Protein AF-A0A499UCM4-F1 (afdb_monomer_lite)

Radius of gyration: 32.07 Å; chains: 1; bounding box: 70×28×104 Å

InterPro domains:
  IPR056911 DNA-binding phage zinc finger domain, putative [PF24623] (10-56)

Sequence (140 aa):
MELTLNQAASAVERNDCPTCEASAESPCRTRGGKAATKYHTARFILVPTLREELAVPEDRGPGRPWKAGPPVEALPAAAVVKPIRIGYARCSTAQQELASQLAALEPVCKRIFPEKISTPGQDPAGQVPQPPPPSGTHRK

Foldseek 3Di:
DDDDLVRVLLLLLQCQQPPQRRHRPAAHADPVQFRAQWGDPSSCVVVVVDPDDRGDDVVNPHPGRHDDDDDDDDDPDDPPPDDAAEEEFEDAAPPDDRVVSVVVCVVPHPYYHYYYHDDVPPPPPPPDPDPDDDPDDDDD

pLDDT: mean 79.02, std 16.36, range [40.88, 95.56]

Secondary structure (DSSP, 8-state):
-PPPHHHHHHHHHTS--TTT-PPTTS--B-TTSBBPSB--HHHHTT-TTS-S--BPPGGG-TTSBP-PPS---PPP---------EEEEEESSTTS-HHHHHHHHTTT-SEEEEEE---TT-S----PPPPPPP------

Organism: NCBI:txid68175

Structure (mmCIF, N/CA/C/O backbone):
data_AF-A0A499UCM4-F1
#
_entry.id   AF-A0A499UCM4-F1
#
loop_
_atom_site.group_PDB
_atom_site.id
_atom_site.type_symbol
_atom_site.label_atom_id
_atom_site.label_alt_id
_atom_site.label_comp_id
_atom_site.label_asym_id
_atom_site.label_entity_id
_atom_site.label_seq_id
_atom_site.pdbx_PDB_ins_code
_atom_site.Cartn_x
_atom_site.Cartn_y
_atom_site.Cartn_z
_atom_site.occupancy
_atom_site.B_iso_or_equiv
_atom_site.auth_seq_id
_atom_site.auth_comp_id
_atom_site.auth_asym_id
_atom_site.auth_atom_id
_atom_site.pdbx_PDB_model_num
ATOM 1 N N . MET A 1 1 ? 14.953 -3.742 6.771 1.00 55.94 1 MET A N 1
ATOM 2 C CA . MET A 1 1 ? 15.483 -4.392 5.558 1.00 55.94 1 MET A CA 1
ATOM 3 C C . MET A 1 1 ? 15.575 -3.309 4.504 1.00 55.94 1 MET A C 1
ATOM 5 O O . MET A 1 1 ? 14.556 -2.701 4.205 1.00 55.94 1 MET A O 1
ATOM 9 N N . GLU A 1 2 ? 16.784 -2.978 4.071 1.00 74.00 2 GLU A N 1
ATOM 10 C CA . GLU A 1 2 ? 17.016 -1.945 3.061 1.00 74.00 2 GLU A CA 1
ATOM 11 C C . GLU A 1 2 ? 16.847 -2.586 1.681 1.00 74.00 2 GLU A C 1
ATOM 13 O O . GLU A 1 2 ? 17.461 -3.614 1.401 1.00 74.00 2 GLU A O 1
ATOM 18 N N . LEU A 1 3 ? 15.927 -2.060 0.871 1.00 81.44 3 LEU A N 1
ATOM 19 C CA . LEU A 1 3 ? 15.678 -2.563 -0.479 1.00 81.44 3 LEU A CA 1
ATOM 20 C C . LEU A 1 3 ? 16.672 -1.911 -1.437 1.00 81.44 3 LEU A C 1
ATOM 22 O O . LEU A 1 3 ? 16.908 -0.707 -1.355 1.00 81.44 3 LEU A O 1
ATOM 26 N N . THR A 1 4 ? 17.201 -2.676 -2.389 1.00 89.31 4 THR A N 1
ATOM 27 C CA . THR A 1 4 ? 17.940 -2.079 -3.508 1.00 89.31 4 THR A CA 1
ATOM 28 C C . THR A 1 4 ? 17.008 -1.209 -4.355 1.00 89.31 4 THR A C 1
ATOM 30 O O . THR A 1 4 ? 15.789 -1.398 -4.342 1.00 89.31 4 THR A O 1
ATOM 33 N N . LEU A 1 5 ? 17.568 -0.288 -5.148 1.00 87.44 5 LEU A N 1
ATOM 34 C CA . LEU A 1 5 ? 16.785 0.571 -6.049 1.00 87.44 5 LEU A CA 1
ATOM 35 C C . LEU A 1 5 ? 15.838 -0.248 -6.944 1.00 87.44 5 LEU A C 1
ATOM 37 O O . LEU A 1 5 ? 14.666 0.089 -7.081 1.00 87.44 5 LEU A O 1
ATOM 41 N N . ASN A 1 6 ? 16.332 -1.360 -7.492 1.00 88.44 6 ASN A N 1
ATOM 42 C CA . ASN A 1 6 ? 15.542 -2.260 -8.327 1.00 88.44 6 ASN A CA 1
ATOM 43 C C . ASN A 1 6 ? 14.445 -2.983 -7.540 1.00 88.44 6 ASN A C 1
ATOM 45 O O . ASN A 1 6 ? 13.323 -3.090 -8.018 1.00 88.44 6 ASN A O 1
ATOM 49 N N . GLN A 1 7 ? 14.720 -3.432 -6.314 1.00 89.06 7 GLN A N 1
ATOM 50 C CA . GLN A 1 7 ? 13.696 -4.058 -5.473 1.00 89.06 7 GLN A CA 1
ATOM 51 C C . GLN A 1 7 ? 12.605 -3.062 -5.059 1.00 89.06 7 GLN A C 1
ATOM 53 O O . GLN A 1 7 ? 11.425 -3.413 -5.045 1.00 89.06 7 GLN A O 1
ATOM 58 N N . ALA A 1 8 ? 12.981 -1.819 -4.752 1.00 89.56 8 ALA A N 1
ATOM 59 C CA . ALA A 1 8 ? 12.041 -0.742 -4.467 1.00 89.56 8 ALA A CA 1
ATOM 60 C C . ALA A 1 8 ? 11.209 -0.386 -5.710 1.00 89.56 8 ALA A C 1
ATOM 62 O O . ALA A 1 8 ? 9.992 -0.243 -5.607 1.00 89.56 8 ALA A O 1
ATOM 63 N N . ALA A 1 9 ? 11.838 -0.322 -6.887 1.00 90.81 9 ALA A N 1
ATOM 64 C CA . ALA A 1 9 ? 11.156 -0.084 -8.156 1.00 90.81 9 ALA A CA 1
ATOM 65 C C . ALA A 1 9 ? 10.153 -1.195 -8.459 1.00 90.81 9 ALA A C 1
ATOM 67 O O . ALA A 1 9 ? 8.981 -0.894 -8.647 1.00 90.81 9 ALA A O 1
ATOM 68 N N . SER A 1 10 ? 10.552 -2.465 -8.367 1.00 89.94 10 SER A N 1
ATOM 69 C CA . SER A 1 10 ? 9.631 -3.595 -8.519 1.00 89.94 10 SER A CA 1
ATOM 70 C C . SER A 1 10 ? 8.487 -3.543 -7.504 1.00 89.94 10 SER A C 1
ATOM 72 O O . SER A 1 10 ? 7.351 -3.869 -7.834 1.00 89.94 10 SER A O 1
ATOM 74 N N . ALA A 1 11 ? 8.742 -3.105 -6.266 1.00 89.12 11 ALA A N 1
ATOM 75 C CA . ALA A 1 11 ? 7.687 -2.964 -5.267 1.00 89.12 11 ALA A CA 1
ATOM 76 C C . ALA A 1 11 ? 6.633 -1.918 -5.665 1.00 89.12 11 ALA A C 1
ATOM 78 O O . ALA A 1 11 ? 5.445 -2.186 -5.493 1.00 89.12 11 ALA A O 1
ATOM 79 N N . VAL A 1 12 ? 7.059 -0.781 -6.223 1.00 90.62 12 VAL A N 1
ATOM 80 C CA . VAL A 1 12 ? 6.179 0.260 -6.780 1.00 90.62 12 VAL A CA 1
ATOM 81 C C . VAL A 1 12 ? 5.478 -0.230 -8.049 1.00 90.62 12 VAL A C 1
ATOM 83 O O . VAL A 1 12 ? 4.267 -0.057 -8.192 1.00 90.62 12 VAL A O 1
ATOM 86 N N . GLU A 1 13 ? 6.218 -0.879 -8.949 1.00 91.56 13 GLU A N 1
ATOM 87 C CA . GLU A 1 13 ? 5.740 -1.339 -10.252 1.00 91.56 13 GLU A CA 1
ATOM 88 C C . GLU A 1 13 ? 4.690 -2.454 -10.145 1.00 91.56 13 GLU A C 1
ATOM 90 O O . GLU A 1 13 ? 3.879 -2.582 -11.050 1.00 91.56 13 GLU A O 1
ATOM 95 N N . ARG A 1 14 ? 4.598 -3.195 -9.031 1.00 89.62 14 ARG A N 1
ATOM 96 C CA . ARG A 1 14 ? 3.549 -4.217 -8.797 1.00 89.62 14 ARG A CA 1
ATOM 97 C C . ARG A 1 14 ? 2.107 -3.697 -8.793 1.00 89.62 14 ARG A C 1
ATOM 99 O O . ARG A 1 14 ? 1.188 -4.502 -8.882 1.00 89.62 14 ARG A O 1
ATOM 106 N N . ASN A 1 15 ? 1.901 -2.392 -8.650 1.00 88.81 15 ASN A N 1
ATOM 107 C CA . ASN A 1 15 ? 0.572 -1.782 -8.581 1.00 88.81 15 ASN A CA 1
ATOM 108 C C . ASN A 1 15 ? 0.337 -0.895 -9.798 1.00 88.81 15 ASN A C 1
ATOM 110 O O . ASN A 1 15 ? 1.270 -0.213 -10.211 1.00 88.81 15 ASN A O 1
ATOM 114 N N . ASP A 1 16 ? -0.884 -0.810 -10.319 1.00 91.00 16 ASP A N 1
ATOM 115 C CA . ASP A 1 16 ? -1.222 0.184 -11.344 1.00 91.00 16 ASP A CA 1
ATOM 116 C C . ASP A 1 16 ? -1.010 1.616 -10.821 1.00 91.00 16 ASP A C 1
ATOM 118 O O . ASP A 1 16 ? -1.145 1.904 -9.628 1.00 91.00 16 ASP A O 1
ATOM 122 N N . CYS A 1 17 ? -0.658 2.547 -11.708 1.00 91.19 17 CYS A N 1
ATOM 123 C CA . CYS A 1 17 ? -0.515 3.949 -11.334 1.00 91.19 17 CYS A CA 1
ATOM 124 C C . CYS A 1 17 ? -1.860 4.685 -11.463 1.00 91.19 17 CYS A C 1
ATOM 126 O O . CYS A 1 17 ? -2.290 4.926 -12.588 1.00 91.19 17 CYS A O 1
ATOM 128 N N . PRO A 1 18 ? -2.474 5.174 -10.370 1.00 91.06 18 PRO A N 1
ATOM 129 C CA . PRO A 1 18 ? -3.773 5.856 -10.437 1.00 91.06 18 PRO A CA 1
ATOM 130 C C . PRO A 1 18 ? -3.718 7.232 -11.123 1.00 91.06 18 PRO A C 1
ATOM 132 O O . PRO A 1 18 ? -4.752 7.810 -11.427 1.00 91.06 18 PRO A O 1
ATOM 135 N N . THR A 1 19 ? -2.521 7.789 -11.346 1.00 91.75 19 THR A N 1
ATOM 136 C CA . THR A 1 19 ? -2.346 9.114 -11.966 1.00 91.75 19 THR A CA 1
ATOM 137 C C . THR A 1 19 ? -2.140 9.051 -13.477 1.00 91.75 19 THR A C 1
ATOM 139 O O . THR A 1 19 ? -2.622 9.919 -14.193 1.00 91.75 19 THR A O 1
ATOM 142 N N . CYS A 1 20 ? -1.382 8.067 -13.967 1.00 92.69 20 CYS A N 1
ATOM 143 C CA . CYS A 1 20 ? -1.040 7.954 -15.394 1.00 92.69 20 CYS A CA 1
ATOM 144 C C . CYS A 1 20 ? -1.491 6.639 -16.032 1.00 92.69 20 CYS A C 1
ATOM 146 O O . CYS A 1 20 ? -1.114 6.372 -17.169 1.00 92.69 20 CYS A O 1
ATOM 148 N N . GLU A 1 21 ? -2.222 5.811 -15.280 1.00 89.88 21 GLU A N 1
ATOM 149 C CA . GLU A 1 21 ? -2.802 4.532 -15.716 1.00 89.88 21 GLU A CA 1
ATOM 150 C C . GLU A 1 21 ? -1.768 3.530 -16.256 1.00 89.88 21 GLU A C 1
ATOM 152 O O . GLU A 1 21 ? -2.095 2.569 -16.947 1.00 89.88 21 GLU A O 1
ATOM 157 N N . ALA A 1 22 ? -0.487 3.741 -15.936 1.00 90.25 22 ALA A N 1
ATOM 158 C CA . ALA A 1 22 ? 0.561 2.773 -16.215 1.00 90.25 22 ALA A CA 1
ATOM 159 C C . ALA A 1 22 ? 0.230 1.464 -15.489 1.00 90.25 22 ALA A C 1
ATOM 161 O O . ALA A 1 22 ? 0.019 1.480 -14.273 1.00 90.25 22 ALA A O 1
ATOM 162 N N . SER A 1 23 ? 0.197 0.363 -16.239 1.00 87.94 23 SER A N 1
ATOM 163 C CA . SER A 1 23 ? -0.116 -0.957 -15.705 1.00 87.94 23 SER A CA 1
ATOM 164 C C . SER A 1 23 ? 0.906 -1.400 -14.660 1.00 87.94 23 SER A C 1
ATOM 166 O O . SER A 1 23 ? 2.049 -0.911 -14.625 1.00 87.94 23 SER A O 1
ATOM 168 N N . ALA A 1 24 ? 0.523 -2.393 -13.868 1.00 87.38 24 ALA A N 1
ATOM 169 C CA . ALA A 1 24 ? 1.454 -3.222 -13.134 1.00 87.38 24 ALA A CA 1
ATOM 170 C C . ALA A 1 24 ? 2.592 -3.681 -14.066 1.00 87.38 24 ALA A C 1
ATOM 172 O O . ALA A 1 24 ? 2.418 -3.823 -15.281 1.00 87.38 24 ALA A O 1
ATOM 173 N N . GLU A 1 25 ? 3.780 -3.816 -13.486 1.00 87.25 25 GLU A N 1
ATOM 174 C CA . GLU A 1 25 ? 5.026 -4.197 -14.158 1.00 87.25 25 GLU A CA 1
ATOM 175 C C . GLU A 1 25 ? 5.558 -3.148 -15.152 1.00 87.25 25 GLU A C 1
ATOM 177 O O . GLU A 1 25 ? 6.445 -3.430 -15.955 1.00 87.25 25 GLU A O 1
ATOM 182 N N . SER A 1 26 ? 5.053 -1.907 -15.093 1.00 89.06 26 SER A N 1
ATOM 183 C CA . SER A 1 26 ? 5.533 -0.808 -15.936 1.00 89.06 26 SER A CA 1
ATOM 184 C C . SER A 1 26 ? 5.900 0.461 -15.152 1.00 89.06 26 SER A C 1
ATOM 186 O O . SER A 1 26 ? 5.232 0.800 -14.160 1.00 89.06 26 SER A O 1
ATOM 188 N N . PRO A 1 27 ? 6.928 1.217 -15.596 1.00 92.88 27 PRO A N 1
ATOM 189 C CA . PRO A 1 27 ? 7.270 2.500 -15.000 1.00 92.88 27 PRO A CA 1
ATOM 190 C C . PRO A 1 27 ? 6.187 3.540 -15.304 1.00 92.88 27 PRO A C 1
ATOM 192 O O . PRO A 1 27 ? 5.446 3.441 -16.285 1.00 92.88 27 PRO A O 1
ATOM 195 N N . CYS A 1 28 ? 6.107 4.583 -14.474 1.00 93.06 28 CYS A N 1
ATOM 196 C CA . CYS A 1 28 ? 5.191 5.692 -14.739 1.00 93.06 28 CYS A CA 1
ATOM 197 C C . CYS A 1 28 ? 5.506 6.360 -16.083 1.00 93.06 28 CYS A C 1
ATOM 199 O O . CYS A 1 28 ? 6.655 6.404 -16.522 1.00 93.06 28 CYS A O 1
ATOM 201 N N . ARG A 1 29 ? 4.478 6.923 -16.722 1.00 93.50 29 ARG A N 1
ATOM 202 C CA . ARG A 1 29 ? 4.612 7.637 -17.992 1.00 93.50 29 ARG A CA 1
ATOM 203 C C . ARG A 1 29 ? 4.349 9.118 -17.794 1.00 93.50 29 ARG A C 1
ATOM 205 O O . ARG A 1 29 ? 3.479 9.522 -17.029 1.00 93.50 29 ARG A O 1
ATOM 212 N N . THR A 1 30 ? 5.109 9.925 -18.513 1.00 92.50 30 THR A N 1
ATOM 213 C CA . THR A 1 30 ? 4.819 11.347 -18.691 1.00 92.50 30 THR A CA 1
ATOM 214 C C . THR A 1 30 ? 3.652 11.525 -19.660 1.00 92.50 30 THR A C 1
ATOM 216 O O . THR A 1 30 ? 3.380 10.650 -20.486 1.00 92.50 30 THR A O 1
ATOM 219 N N . ARG A 1 31 ? 3.022 12.706 -19.648 1.00 89.12 31 ARG A N 1
ATOM 220 C CA . ARG A 1 31 ? 1.979 13.072 -20.623 1.00 89.12 31 ARG A CA 1
ATOM 221 C C . ARG A 1 31 ? 2.431 12.919 -22.085 1.00 89.12 31 ARG A C 1
ATOM 223 O O . ARG A 1 31 ? 1.608 12.663 -22.951 1.00 89.12 31 ARG A O 1
ATOM 230 N N . GLY A 1 32 ? 3.733 13.048 -22.358 1.00 87.19 32 GLY A N 1
ATOM 231 C CA . GLY A 1 32 ? 4.321 12.880 -23.691 1.00 87.19 32 GLY A CA 1
ATOM 232 C C . GLY A 1 32 ? 4.631 11.431 -24.090 1.00 87.19 32 GLY A C 1
ATOM 233 O O . GLY A 1 32 ? 5.402 11.230 -25.023 1.00 87.19 32 GLY A O 1
ATOM 234 N N . GLY A 1 33 ? 4.128 10.426 -23.364 1.00 86.62 33 GLY A N 1
ATOM 235 C CA . GLY A 1 33 ? 4.334 9.007 -23.692 1.00 86.62 33 GLY A CA 1
ATOM 236 C C . GLY A 1 33 ? 5.753 8.484 -23.429 1.00 86.62 33 GLY A C 1
ATOM 237 O O . GLY A 1 33 ? 6.103 7.385 -23.853 1.00 86.62 33 GLY A O 1
ATOM 238 N N . LYS A 1 34 ? 6.592 9.257 -22.735 1.00 93.62 34 LYS A N 1
ATOM 239 C CA . LYS A 1 34 ? 7.935 8.837 -22.302 1.00 93.62 34 LYS A CA 1
ATOM 240 C C . LYS A 1 34 ? 7.877 8.210 -20.918 1.00 93.62 34 LYS A C 1
ATOM 242 O O . LYS A 1 34 ? 7.054 8.643 -20.106 1.00 93.62 34 LYS A O 1
ATOM 247 N N . ALA A 1 35 ? 8.775 7.272 -20.624 1.00 93.44 35 ALA A N 1
ATOM 248 C CA . ALA A 1 35 ? 8.972 6.806 -19.254 1.00 93.44 35 ALA A CA 1
ATOM 249 C C . ALA A 1 35 ? 9.375 7.994 -18.365 1.00 93.44 35 ALA A C 1
ATOM 251 O O . ALA A 1 35 ? 10.224 8.810 -18.737 1.00 93.44 35 ALA A O 1
ATOM 252 N N . ALA A 1 36 ? 8.716 8.134 -17.222 1.00 92.88 36 ALA A N 1
ATOM 253 C CA . ALA A 1 36 ? 8.968 9.208 -16.279 1.00 92.88 36 ALA A CA 1
ATOM 254 C C . ALA A 1 36 ? 10.313 9.000 -15.575 1.00 92.88 36 ALA A C 1
ATOM 256 O O . ALA A 1 36 ? 10.765 7.877 -15.389 1.00 92.88 36 ALA A O 1
ATOM 257 N N . THR A 1 37 ? 10.952 10.092 -15.165 1.00 92.69 37 THR A N 1
ATOM 258 C CA . THR A 1 37 ? 12.196 10.039 -14.379 1.00 92.69 37 THR A CA 1
ATOM 259 C C . THR A 1 37 ? 11.927 9.699 -12.908 1.00 92.69 37 THR A C 1
ATOM 261 O O . THR A 1 37 ? 12.787 9.160 -12.215 1.00 92.69 37 THR A O 1
ATOM 264 N N . LYS A 1 38 ? 10.715 9.999 -12.431 1.00 92.44 38 LYS A N 1
ATOM 265 C CA . LYS A 1 38 ? 10.223 9.699 -11.083 1.00 92.44 38 LYS A CA 1
ATOM 266 C C . LYS A 1 38 ? 8.853 9.027 -11.167 1.00 92.44 38 LYS A C 1
ATOM 268 O O . LYS A 1 38 ? 8.092 9.278 -12.103 1.00 92.44 38 LYS A O 1
ATOM 273 N N . TYR A 1 39 ? 8.528 8.213 -10.169 1.00 92.50 39 TYR A N 1
ATOM 274 C CA . TYR A 1 39 ? 7.174 7.689 -9.996 1.00 92.50 39 TYR A CA 1
ATOM 275 C C . TYR A 1 39 ? 6.232 8.762 -9.436 1.00 92.50 39 TYR A C 1
ATOM 277 O O . TYR A 1 39 ? 6.656 9.651 -8.700 1.00 92.50 39 TYR A O 1
ATOM 285 N N . HIS A 1 40 ? 4.940 8.663 -9.755 1.00 92.75 40 HIS A N 1
ATOM 286 C CA . HIS A 1 40 ? 3.921 9.525 -9.153 1.00 92.75 40 HIS A CA 1
ATOM 287 C C . HIS A 1 40 ? 3.722 9.185 -7.672 1.00 92.75 40 HIS A C 1
ATOM 289 O O . HIS A 1 40 ? 3.585 8.009 -7.328 1.00 92.75 40 HIS A O 1
ATOM 295 N N . THR A 1 41 ? 3.607 10.206 -6.816 1.00 89.75 41 THR A N 1
ATOM 296 C CA . THR A 1 41 ? 3.410 10.061 -5.360 1.00 89.75 41 THR A CA 1
ATOM 297 C C . THR A 1 41 ? 2.216 9.170 -5.012 1.00 89.75 41 THR A C 1
ATOM 299 O O . THR A 1 41 ? 2.297 8.333 -4.119 1.00 89.75 41 THR A O 1
ATOM 302 N N . ALA A 1 42 ? 1.131 9.251 -5.788 1.00 88.75 42 ALA A N 1
ATOM 303 C CA . ALA A 1 42 ? -0.064 8.435 -5.574 1.00 88.75 42 ALA A CA 1
ATOM 304 C C . ALA A 1 42 ? 0.199 6.915 -5.632 1.00 88.75 42 ALA A C 1
ATOM 306 O O . ALA A 1 42 ? -0.525 6.147 -5.007 1.00 88.75 42 ALA A O 1
ATOM 307 N N . ARG A 1 43 ? 1.250 6.462 -6.331 1.00 89.19 43 ARG A N 1
ATOM 308 C CA . ARG A 1 43 ? 1.628 5.039 -6.376 1.00 89.19 43 ARG A CA 1
ATOM 309 C C . ARG A 1 43 ? 2.297 4.575 -5.074 1.00 89.19 43 ARG A C 1
ATOM 311 O O . ARG A 1 43 ? 2.204 3.401 -4.738 1.00 89.19 43 ARG A O 1
ATOM 318 N N . PHE A 1 44 ? 2.910 5.484 -4.312 1.00 87.50 44 PHE A N 1
ATOM 319 C CA . PHE A 1 44 ? 3.529 5.181 -3.013 1.00 87.50 44 PHE A CA 1
ATOM 320 C C . PHE A 1 44 ? 2.498 5.003 -1.893 1.00 87.50 44 PHE A C 1
ATOM 322 O O . PHE A 1 44 ? 2.764 4.264 -0.952 1.00 87.50 44 PHE A O 1
ATOM 329 N N . ILE A 1 45 ? 1.290 5.568 -2.024 1.00 86.06 45 ILE A N 1
ATOM 330 C CA . ILE A 1 45 ? 0.167 5.288 -1.105 1.00 86.06 45 ILE A CA 1
ATOM 331 C C . ILE A 1 45 ? -0.133 3.777 -1.058 1.00 86.06 45 ILE A C 1
ATOM 333 O O . ILE A 1 45 ? -0.496 3.245 -0.012 1.00 86.06 45 ILE A O 1
ATOM 337 N N . LEU A 1 46 ? 0.077 3.071 -2.176 1.00 81.94 46 LEU A N 1
ATOM 338 C CA . LEU A 1 46 ? -0.097 1.617 -2.289 1.00 81.94 46 LEU A CA 1
ATOM 339 C C . LEU A 1 46 ? 1.119 0.818 -1.790 1.00 81.94 46 LEU A C 1
ATOM 341 O O . LEU A 1 46 ? 1.037 -0.400 -1.636 1.00 81.94 46 LEU A O 1
ATOM 345 N N . VAL A 1 47 ? 2.241 1.487 -1.507 1.00 84.38 47 VAL A N 1
ATOM 346 C CA . VAL A 1 47 ? 3.467 0.884 -0.964 1.00 84.38 47 VAL A CA 1
ATOM 347 C C . VAL A 1 47 ? 3.955 1.699 0.246 1.00 84.38 47 VAL A C 1
ATOM 349 O O . VAL A 1 47 ? 5.015 2.321 0.176 1.00 84.38 47 VAL A O 1
ATOM 352 N N . PRO A 1 48 ? 3.225 1.689 1.385 1.00 76.69 48 PRO A N 1
ATOM 353 C CA . PRO A 1 48 ? 3.480 2.598 2.514 1.00 76.69 48 PRO A CA 1
ATOM 354 C C . PRO A 1 48 ? 4.868 2.461 3.154 1.00 76.69 48 PRO A C 1
ATOM 356 O O . PRO A 1 48 ? 5.310 3.328 3.903 1.00 76.69 48 PRO A O 1
ATOM 359 N N . THR A 1 49 ? 5.563 1.354 2.888 1.00 81.56 49 THR A N 1
ATOM 360 C CA . THR A 1 49 ? 6.937 1.121 3.343 1.00 81.56 49 THR A CA 1
ATOM 361 C C . THR A 1 49 ? 7.965 1.998 2.624 1.00 81.56 49 THR A C 1
ATOM 363 O O . THR A 1 49 ? 9.078 2.152 3.128 1.00 81.56 49 THR A O 1
ATOM 366 N N . LEU A 1 50 ? 7.614 2.584 1.474 1.00 81.06 50 LEU A N 1
ATOM 367 C CA . LEU A 1 50 ? 8.446 3.515 0.719 1.00 81.06 50 LEU A CA 1
ATOM 368 C C . LEU A 1 50 ? 7.972 4.947 0.993 1.00 81.06 50 LEU A C 1
ATOM 370 O O . LEU A 1 50 ? 6.884 5.347 0.591 1.00 81.06 50 LEU A O 1
ATOM 374 N N . ARG A 1 51 ? 8.809 5.719 1.688 1.00 66.06 51 ARG A N 1
ATOM 375 C CA . ARG A 1 51 ? 8.494 7.044 2.253 1.00 66.06 51 ARG A CA 1
ATOM 376 C C . ARG A 1 51 ? 8.596 8.200 1.242 1.00 66.06 51 ARG A C 1
ATOM 378 O O . ARG A 1 51 ? 8.989 9.294 1.615 1.00 66.06 51 ARG A O 1
ATOM 385 N N . GLU A 1 52 ? 8.189 7.943 -0.001 1.00 71.62 52 GLU A N 1
ATOM 386 C CA . GLU A 1 52 ? 8.265 8.852 -1.159 1.00 71.62 52 GLU A CA 1
ATOM 387 C C . GLU A 1 52 ? 9.692 9.059 -1.717 1.00 71.62 52 GLU A C 1
ATOM 389 O O . GLU A 1 52 ? 10.687 8.747 -1.072 1.00 71.62 52 GLU A O 1
ATOM 394 N N . GLU A 1 53 ? 9.774 9.521 -2.970 1.00 73.00 53 GLU A N 1
ATOM 395 C CA . GLU A 1 53 ? 11.009 9.802 -3.731 1.00 73.00 53 GLU A CA 1
ATOM 396 C C . GLU A 1 53 ? 11.881 8.602 -4.153 1.00 73.00 53 GLU A C 1
ATOM 398 O O . GLU A 1 53 ? 13.032 8.441 -3.755 1.00 73.00 53 GLU A O 1
ATOM 403 N N . LEU A 1 54 ? 11.361 7.810 -5.095 1.00 86.75 54 LEU A N 1
ATOM 404 C CA . LEU A 1 54 ? 12.135 6.821 -5.850 1.00 86.75 54 LEU A CA 1
ATOM 405 C C . LEU A 1 54 ? 12.363 7.290 -7.297 1.00 86.75 54 LEU A C 1
ATOM 407 O O . LEU A 1 54 ? 11.408 7.623 -8.009 1.00 86.75 54 LEU A O 1
ATOM 411 N N . ALA A 1 55 ? 13.621 7.281 -7.744 1.00 90.44 55 ALA A N 1
ATOM 412 C CA . ALA A 1 55 ? 13.961 7.456 -9.154 1.00 90.44 55 ALA A CA 1
ATOM 413 C C . ALA A 1 55 ? 13.640 6.183 -9.948 1.00 90.44 55 ALA A C 1
ATOM 415 O O . ALA A 1 55 ? 13.813 5.068 -9.454 1.00 90.44 55 ALA A O 1
ATOM 416 N N . VAL A 1 56 ? 13.186 6.348 -11.189 1.00 91.19 56 VAL A N 1
ATOM 417 C CA . VAL A 1 56 ? 13.009 5.217 -12.105 1.00 91.19 56 VAL A CA 1
ATOM 418 C C . VAL A 1 56 ? 14.399 4.690 -12.500 1.00 91.19 56 VAL A C 1
ATOM 420 O O . VAL A 1 56 ? 15.207 5.486 -12.984 1.00 91.19 56 VAL A O 1
ATOM 423 N N . PRO A 1 57 ? 14.701 3.391 -12.294 1.00 92.12 57 PRO A N 1
ATOM 424 C CA . PRO A 1 57 ? 15.983 2.798 -12.680 1.00 92.12 57 PRO A CA 1
ATOM 425 C C . PRO A 1 57 ? 16.332 3.004 -14.163 1.00 92.12 57 PRO A C 1
ATOM 427 O O . PRO A 1 57 ? 15.446 3.063 -15.017 1.00 92.12 57 PRO A O 1
ATOM 430 N N . GLU A 1 58 ? 17.625 3.094 -14.490 1.00 91.06 58 GLU A N 1
ATOM 431 C CA . GLU A 1 58 ? 18.090 3.393 -15.856 1.00 91.06 58 GLU A CA 1
ATOM 432 C C . GLU A 1 58 ? 17.654 2.354 -16.899 1.00 91.06 58 GLU A C 1
ATOM 434 O O . GLU A 1 58 ? 17.345 2.708 -18.039 1.00 91.06 58 GLU A O 1
ATOM 439 N N . ASP A 1 59 ? 17.557 1.083 -16.510 1.00 88.94 59 ASP A N 1
ATOM 440 C CA . ASP A 1 59 ? 17.129 -0.033 -17.358 1.00 88.94 59 ASP A CA 1
ATOM 441 C C . ASP A 1 59 ? 15.642 0.036 -17.752 1.00 88.94 59 ASP A C 1
ATOM 443 O O . ASP A 1 59 ? 15.214 -0.638 -18.687 1.00 88.94 59 ASP A O 1
ATOM 447 N N . ARG A 1 60 ? 14.850 0.904 -17.108 1.00 87.56 60 ARG A N 1
ATOM 448 C CA . ARG A 1 60 ? 13.468 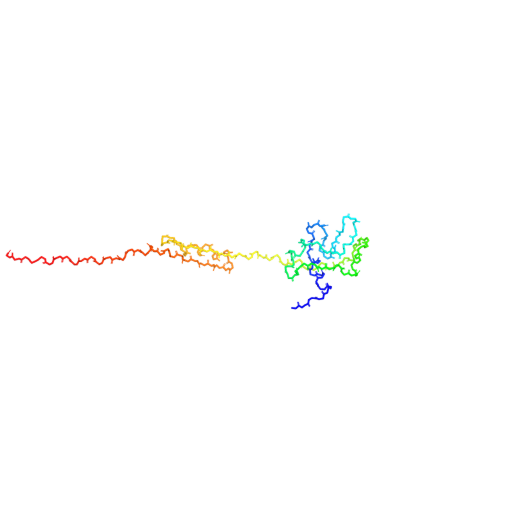1.238 -17.504 1.00 87.56 60 ARG A CA 1
ATOM 449 C C . ARG A 1 60 ? 13.394 2.383 -18.526 1.00 87.56 60 ARG A C 1
ATOM 451 O O . ARG A 1 60 ? 12.309 2.720 -19.000 1.00 87.56 60 ARG A O 1
ATOM 458 N N . GLY A 1 61 ? 14.532 2.981 -18.885 1.00 90.69 61 GLY A N 1
ATOM 459 C CA . GLY A 1 61 ? 14.655 4.011 -19.917 1.00 90.69 61 GLY A CA 1
ATOM 460 C C . GLY A 1 61 ? 14.014 5.365 -19.575 1.00 90.69 61 GLY A C 1
ATOM 461 O O . GLY A 1 61 ? 13.292 5.898 -20.424 1.00 90.69 61 GLY A O 1
ATOM 462 N N . PRO A 1 62 ? 14.261 5.958 -18.390 1.00 91.50 62 PRO A N 1
ATOM 463 C CA . PRO A 1 62 ? 13.693 7.253 -18.019 1.00 91.50 62 PRO A CA 1
ATOM 464 C C . PRO A 1 62 ? 14.004 8.328 -19.074 1.00 91.50 62 PRO A C 1
ATOM 466 O O . PRO A 1 62 ? 15.117 8.431 -19.588 1.00 91.50 62 PRO A O 1
ATOM 469 N N . GLY A 1 63 ? 12.994 9.117 -19.446 1.00 90.69 63 GLY A N 1
ATOM 470 C CA . GLY A 1 63 ? 13.101 10.161 -20.471 1.00 90.69 63 GLY A CA 1
ATOM 471 C C . GLY A 1 63 ? 13.087 9.662 -21.924 1.00 90.69 63 GLY A C 1
ATOM 472 O O . GLY A 1 63 ? 12.990 10.482 -22.843 1.00 90.69 63 GLY A O 1
ATOM 473 N N . ARG A 1 64 ? 13.123 8.346 -22.166 1.00 89.12 64 ARG A N 1
ATOM 474 C CA . ARG A 1 64 ? 12.986 7.756 -23.508 1.00 89.12 64 ARG A CA 1
ATOM 475 C C . ARG A 1 64 ? 11.517 7.446 -23.827 1.00 89.12 64 ARG A C 1
ATOM 477 O O . ARG A 1 64 ? 10.710 7.300 -22.904 1.00 89.12 64 ARG A O 1
ATOM 484 N N . PRO A 1 65 ? 11.141 7.362 -25.121 1.00 88.75 65 PRO A N 1
ATOM 485 C CA . PRO A 1 65 ? 9.821 6.874 -25.513 1.00 88.75 65 PRO A CA 1
ATOM 486 C C . PRO A 1 65 ? 9.536 5.532 -24.841 1.00 88.75 65 PRO A C 1
ATOM 488 O O . PRO A 1 65 ? 10.365 4.622 -24.918 1.00 88.75 65 PRO A O 1
ATOM 491 N N . TRP A 1 66 ? 8.396 5.431 -24.158 1.00 84.19 66 TRP A N 1
ATOM 492 C CA . TRP A 1 66 ? 8.020 4.202 -23.473 1.00 84.19 66 TRP A CA 1
ATOM 493 C C . TRP A 1 66 ? 7.784 3.091 -24.500 1.00 84.19 66 TRP A C 1
ATOM 495 O O . TRP A 1 66 ? 7.167 3.316 -25.543 1.00 84.19 66 TRP A O 1
ATOM 505 N N . LYS A 1 67 ? 8.277 1.889 -24.201 1.00 79.50 67 LYS A N 1
ATOM 506 C CA . LYS A 1 67 ? 8.033 0.677 -24.984 1.00 79.50 67 LYS A CA 1
ATOM 507 C C . LYS A 1 67 ? 7.529 -0.405 -24.044 1.00 79.50 67 LYS A C 1
ATOM 509 O O . LYS A 1 67 ? 8.055 -0.541 -22.941 1.00 79.50 67 LYS A O 1
ATOM 514 N N . ALA A 1 68 ? 6.534 -1.167 -24.486 1.00 71.56 68 ALA A N 1
ATOM 515 C CA . ALA A 1 68 ? 6.132 -2.371 -23.777 1.00 71.56 68 ALA A CA 1
ATOM 516 C C . ALA A 1 68 ? 7.328 -3.334 -23.727 1.00 71.56 68 ALA A C 1
ATOM 518 O O . ALA A 1 68 ? 7.961 -3.590 -24.755 1.00 71.56 68 ALA A O 1
ATOM 519 N N . GLY A 1 69 ? 7.659 -3.813 -22.528 1.00 65.56 69 GLY A N 1
ATOM 520 C CA . GLY A 1 69 ? 8.618 -4.899 -22.367 1.00 65.56 69 GLY A CA 1
ATOM 521 C C . GLY A 1 69 ? 8.061 -6.210 -22.936 1.00 65.56 69 GLY A C 1
ATOM 522 O O . GLY A 1 69 ? 6.873 -6.282 -23.264 1.00 65.56 69 GLY A O 1
ATOM 523 N N . PRO A 1 70 ? 8.899 -7.254 -23.058 1.00 65.25 70 PRO A N 1
ATOM 524 C CA . PRO A 1 70 ? 8.417 -8.605 -23.323 1.00 65.25 70 PRO A CA 1
ATOM 525 C C . PRO A 1 70 ? 7.316 -8.967 -22.315 1.00 65.25 70 PRO A C 1
ATOM 527 O O . PRO A 1 70 ? 7.432 -8.553 -21.159 1.00 65.25 70 PRO A O 1
ATOM 530 N N . PRO A 1 71 ? 6.271 -9.716 -22.712 1.00 59.84 71 PRO A N 1
ATOM 531 C CA . PRO A 1 71 ? 5.255 -10.180 -21.777 1.00 59.84 71 PRO A CA 1
ATOM 532 C C . PRO A 1 71 ? 5.936 -10.932 -20.633 1.00 59.84 71 PRO A C 1
ATOM 534 O O . PRO A 1 71 ? 6.551 -11.975 -20.851 1.00 59.84 71 PRO A O 1
ATOM 537 N N . VAL A 1 72 ? 5.887 -10.359 -19.434 1.00 60.69 72 VAL A N 1
ATOM 538 C CA . VAL A 1 72 ? 6.340 -11.033 -18.222 1.00 60.69 72 VAL A CA 1
ATOM 539 C C . VAL A 1 72 ? 5.185 -11.916 -17.775 1.00 60.69 72 VAL A C 1
ATOM 541 O O . VAL A 1 72 ? 4.019 -11.535 -17.898 1.00 60.69 72 VAL A O 1
ATOM 544 N N . GLU A 1 73 ? 5.493 -13.131 -17.336 1.00 59.12 73 GLU A N 1
ATOM 545 C CA . GLU A 1 73 ? 4.474 -14.014 -16.789 1.00 59.12 73 GLU A CA 1
ATOM 546 C C . GLU A 1 73 ? 3.884 -13.345 -15.551 1.00 59.12 73 GLU A C 1
ATOM 548 O O . GLU A 1 73 ? 4.589 -13.125 -14.563 1.00 59.12 73 GLU A O 1
ATOM 553 N N . ALA A 1 74 ? 2.612 -12.956 -15.657 1.00 55.91 74 ALA A N 1
ATOM 554 C CA . ALA A 1 74 ? 1.922 -12.227 -14.612 1.00 55.91 74 ALA A CA 1
ATOM 555 C C . ALA A 1 74 ? 2.073 -12.997 -13.300 1.00 55.91 74 ALA A C 1
ATOM 557 O O . ALA A 1 74 ? 1.631 -14.144 -13.182 1.00 55.91 74 ALA A O 1
ATOM 558 N N . LEU A 1 75 ? 2.704 -12.364 -12.308 1.00 59.03 75 LEU A N 1
ATOM 559 C CA . LEU A 1 75 ? 2.703 -12.906 -10.958 1.00 59.03 75 LEU A CA 1
ATOM 560 C C . LEU A 1 75 ? 1.245 -13.160 -10.558 1.00 59.03 75 LEU A C 1
ATOM 562 O O . LEU A 1 75 ? 0.381 -12.336 -10.881 1.00 59.03 75 LEU A O 1
ATOM 566 N N . PRO A 1 76 ? 0.948 -14.280 -9.872 1.00 56.62 76 PRO A N 1
ATOM 567 C CA . PRO A 1 76 ? -0.414 -14.579 -9.472 1.00 56.62 76 PRO A CA 1
ATOM 568 C C . PRO A 1 76 ? -0.961 -13.363 -8.736 1.00 56.62 76 PRO A C 1
ATOM 570 O O . PRO A 1 76 ? -0.332 -12.881 -7.786 1.00 56.62 76 PRO A O 1
ATOM 573 N N . ALA A 1 77 ? -2.094 -12.848 -9.227 1.00 57.53 77 ALA A N 1
ATOM 574 C CA . ALA A 1 77 ? -2.780 -11.720 -8.623 1.00 57.53 77 ALA A CA 1
ATOM 575 C C . ALA A 1 77 ? -2.797 -11.939 -7.112 1.00 57.53 77 ALA A C 1
ATOM 577 O O . ALA A 1 77 ? -3.166 -13.030 -6.658 1.00 57.53 77 ALA A O 1
ATOM 578 N N . ALA A 1 78 ? -2.325 -10.942 -6.353 1.00 58.09 78 ALA A N 1
ATOM 579 C CA . ALA A 1 78 ? -2.288 -11.031 -4.903 1.00 58.09 78 ALA A CA 1
ATOM 580 C C . ALA A 1 78 ? -3.649 -11.553 -4.446 1.00 58.09 78 ALA A C 1
ATOM 582 O O . ALA A 1 78 ? -4.677 -10.982 -4.823 1.00 58.09 78 ALA A O 1
ATOM 583 N N . ALA A 1 79 ? -3.641 -12.693 -3.743 1.00 60.03 79 ALA A N 1
ATOM 584 C CA . ALA A 1 79 ? -4.865 -13.374 -3.352 1.00 60.03 79 ALA A CA 1
ATOM 585 C C . ALA A 1 79 ? -5.823 -12.330 -2.790 1.00 60.03 79 ALA A C 1
ATOM 587 O O . ALA A 1 79 ? -5.391 -11.526 -1.967 1.00 60.03 79 ALA A O 1
ATOM 588 N N . VAL A 1 80 ? -7.073 -12.311 -3.266 1.00 58.56 80 VAL A N 1
ATOM 589 C CA . VAL A 1 80 ? -8.092 -11.368 -2.798 1.00 58.56 80 VAL A CA 1
ATOM 590 C C . VAL A 1 80 ? -8.168 -11.508 -1.282 1.00 58.56 80 VAL A C 1
ATOM 592 O O . VAL A 1 80 ? -8.775 -12.442 -0.752 1.00 58.56 80 VAL A O 1
ATOM 595 N N . VAL A 1 81 ? -7.462 -10.628 -0.570 1.00 62.50 81 VAL A N 1
ATOM 596 C CA . VAL A 1 81 ? -7.368 -10.709 0.878 1.00 62.50 81 VAL A CA 1
ATOM 597 C C . VAL A 1 81 ? -8.739 -10.285 1.355 1.00 62.50 81 VAL A C 1
ATOM 599 O O . VAL A 1 81 ? -9.142 -9.139 1.154 1.00 62.50 81 VAL A O 1
ATOM 602 N N . LYS A 1 82 ? -9.497 -11.223 1.935 1.00 72.25 82 LYS A N 1
ATOM 603 C CA . LYS A 1 82 ? -10.781 -10.884 2.551 1.00 72.25 82 LYS A CA 1
ATOM 604 C C . LYS A 1 82 ? -10.532 -9.706 3.500 1.00 72.25 82 LYS A C 1
ATOM 606 O O . LYS A 1 82 ? -9.616 -9.804 4.322 1.00 72.25 82 LYS A O 1
ATOM 611 N N . PRO A 1 83 ? -11.303 -8.611 3.398 1.00 74.12 83 PRO A N 1
ATOM 612 C CA . PRO A 1 83 ? -11.084 -7.447 4.239 1.00 74.12 83 PRO A CA 1
ATOM 613 C C . PRO A 1 83 ? -11.132 -7.867 5.708 1.00 74.12 83 PRO A C 1
ATOM 615 O O . PRO A 1 83 ? -12.079 -8.522 6.153 1.00 74.12 83 PRO A O 1
ATOM 618 N N . ILE A 1 84 ? -10.084 -7.518 6.455 1.00 84.81 84 ILE A N 1
ATOM 619 C CA . ILE A 1 84 ? -10.026 -7.769 7.892 1.00 84.81 84 ILE A CA 1
ATOM 620 C C . ILE A 1 84 ? -10.991 -6.786 8.551 1.00 84.81 84 ILE A C 1
ATOM 622 O O . ILE A 1 84 ? -10.761 -5.580 8.540 1.00 84.81 84 ILE A O 1
ATOM 626 N N . ARG A 1 85 ? -12.079 -7.296 9.128 1.00 92.38 85 ARG A N 1
ATOM 627 C CA . ARG A 1 85 ? -13.019 -6.478 9.899 1.00 92.38 85 ARG A CA 1
ATOM 628 C C . ARG A 1 85 ? -12.568 -6.421 11.353 1.00 92.38 85 ARG A C 1
ATOM 630 O O . ARG A 1 85 ? -12.369 -7.466 11.972 1.00 92.38 85 ARG A O 1
ATOM 637 N N . ILE A 1 86 ? -12.425 -5.219 11.895 1.00 95.19 86 ILE A N 1
ATOM 638 C CA . ILE A 1 86 ? -12.141 -4.977 13.312 1.00 95.19 86 ILE A CA 1
ATOM 639 C C . ILE A 1 86 ? -13.399 -4.369 13.931 1.00 95.19 86 ILE A C 1
ATOM 641 O O . ILE A 1 86 ? -13.928 -3.395 13.405 1.00 95.19 86 ILE A O 1
ATOM 645 N N . GLY A 1 87 ? -13.907 -4.988 14.993 1.00 94.44 87 GLY A N 1
ATOM 646 C CA . GLY A 1 87 ? -15.110 -4.557 15.699 1.00 94.44 87 GLY A CA 1
ATOM 647 C C . GLY A 1 87 ? -14.775 -3.687 16.905 1.00 94.44 87 GLY A C 1
ATOM 648 O O . GLY A 1 87 ? -13.747 -3.882 17.556 1.00 94.44 87 GLY A O 1
ATOM 649 N N . TYR A 1 88 ? -15.664 -2.758 17.233 1.00 95.44 88 TYR A N 1
ATOM 650 C CA . TYR A 1 88 ? -15.614 -1.976 18.465 1.00 95.44 88 TYR A CA 1
ATOM 651 C C . TYR A 1 88 ? -17.011 -1.954 19.082 1.00 95.44 88 TYR A C 1
ATOM 653 O O . TYR A 1 88 ? -17.992 -1.727 18.374 1.00 95.44 88 TYR A O 1
ATOM 661 N N . ALA A 1 89 ? -17.089 -2.218 20.382 1.00 93.75 89 ALA A N 1
ATOM 662 C CA . ALA A 1 89 ? -18.331 -2.221 21.145 1.00 93.75 89 ALA A CA 1
ATOM 663 C C . ALA A 1 89 ? -18.156 -1.340 22.378 1.00 93.75 89 ALA A C 1
ATOM 665 O O . ALA A 1 89 ? -17.115 -1.397 23.034 1.00 93.75 89 ALA A O 1
ATOM 666 N N . ARG A 1 90 ? -19.168 -0.541 22.716 1.00 92.38 90 ARG A N 1
ATOM 667 C CA . ARG A 1 90 ? -19.097 0.359 23.869 1.00 92.38 90 ARG A CA 1
ATOM 668 C C . ARG A 1 90 ? -20.391 0.360 24.663 1.00 92.38 90 ARG A C 1
ATOM 670 O O . ARG A 1 90 ? -21.483 0.395 24.098 1.00 92.38 90 ARG A O 1
ATOM 677 N N . CYS A 1 91 ? -20.247 0.426 25.982 1.00 89.19 91 CYS A N 1
ATOM 678 C CA . CYS A 1 91 ? -21.330 0.755 26.902 1.00 89.19 91 CYS A CA 1
ATOM 679 C C . CYS A 1 91 ? -20.939 1.956 27.766 1.00 89.19 91 CYS A C 1
ATOM 681 O O . CYS A 1 91 ? -19.862 1.971 28.362 1.00 89.19 91 CYS A O 1
ATOM 683 N N . SER A 1 92 ? -21.823 2.951 27.834 1.00 82.75 92 SER A N 1
ATOM 684 C CA . SER A 1 92 ? -21.667 4.165 28.652 1.00 82.75 92 SER A CA 1
ATOM 685 C C . SER A 1 92 ? -22.648 4.214 29.833 1.00 82.75 92 SER A C 1
ATOM 687 O O . SER A 1 92 ? -22.500 5.036 30.729 1.00 82.75 92 SER A O 1
ATOM 689 N N . THR A 1 93 ? -23.675 3.358 29.830 1.00 74.50 93 THR A N 1
ATOM 690 C CA . THR A 1 93 ? -24.700 3.259 30.881 1.00 74.50 93 THR A CA 1
ATOM 691 C C . THR A 1 93 ? -24.943 1.796 31.246 1.00 74.50 93 THR A C 1
ATOM 693 O O . THR A 1 93 ? -24.683 0.900 30.441 1.00 74.50 93 THR A O 1
ATOM 696 N N . ALA A 1 94 ? -25.445 1.536 32.456 1.00 70.62 94 ALA A N 1
ATOM 697 C CA . ALA A 1 94 ? -25.685 0.176 32.946 1.00 70.62 94 ALA A CA 1
ATOM 698 C C . ALA A 1 94 ? -26.800 -0.565 32.181 1.00 70.62 94 ALA A C 1
ATOM 700 O O . ALA A 1 94 ? -26.808 -1.791 32.150 1.00 70.62 94 ALA A O 1
ATOM 701 N N . GLN A 1 95 ? -27.715 0.171 31.547 1.00 72.81 95 GLN A N 1
ATOM 702 C CA . GLN A 1 95 ? -28.810 -0.359 30.733 1.00 72.81 95 GLN A CA 1
ATOM 703 C C . GLN A 1 95 ? -28.351 -0.83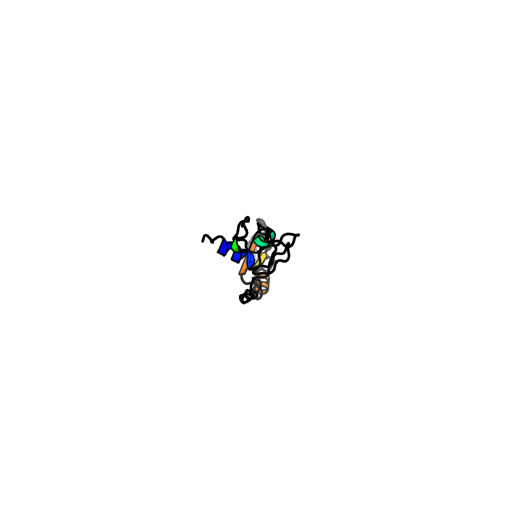9 29.348 1.00 72.81 95 GLN A C 1
ATOM 705 O O . GLN A 1 95 ? -29.093 -1.548 28.672 1.00 72.81 95 GLN A O 1
ATOM 710 N N . GLN A 1 96 ? -27.153 -0.448 28.901 1.00 80.69 96 GLN A N 1
ATOM 711 C CA . GLN A 1 96 ? -26.611 -0.879 27.615 1.00 80.69 96 GLN A CA 1
ATOM 712 C C . GLN A 1 96 ? -25.959 -2.255 27.736 1.00 80.69 96 GLN A C 1
ATOM 714 O O . GLN A 1 96 ? -25.038 -2.466 28.526 1.00 80.69 96 GLN A O 1
ATOM 719 N N . GLU A 1 97 ? -26.416 -3.178 26.899 1.00 85.75 97 GLU A N 1
ATOM 720 C CA . GLU A 1 97 ? -26.000 -4.575 26.931 1.00 85.75 97 GLU A CA 1
ATOM 721 C C . GLU A 1 97 ? -24.765 -4.781 26.038 1.00 85.75 97 GLU A C 1
ATOM 723 O O . GLU A 1 97 ? -24.829 -4.678 24.809 1.00 85.75 97 GLU A O 1
ATOM 728 N N . LEU A 1 98 ? -23.610 -5.004 26.671 1.00 87.62 98 LEU A N 1
ATOM 729 C CA . LEU A 1 98 ? -22.340 -5.198 25.967 1.00 87.62 98 LEU A CA 1
ATOM 730 C C . LEU A 1 98 ? -22.272 -6.584 25.318 1.00 87.62 98 LEU A C 1
ATOM 732 O O . LEU A 1 98 ? -21.685 -6.720 24.246 1.00 87.62 98 LEU A O 1
ATOM 736 N N . ALA A 1 99 ? -22.868 -7.608 25.936 1.00 87.94 99 ALA A N 1
ATOM 737 C CA . ALA A 1 99 ? -22.772 -8.979 25.449 1.00 87.94 99 ALA A CA 1
ATOM 738 C C . ALA A 1 99 ? -23.489 -9.146 24.103 1.00 87.94 99 ALA A C 1
ATOM 740 O O . ALA A 1 99 ? -22.943 -9.772 23.202 1.00 87.94 99 ALA A O 1
ATOM 741 N N . SER A 1 100 ? -24.640 -8.504 23.911 1.00 90.00 100 SER A N 1
ATOM 742 C CA . SER A 1 100 ? -25.385 -8.494 22.648 1.00 90.00 100 SER A CA 1
ATOM 743 C C . SER A 1 100 ? -24.588 -7.840 21.521 1.00 90.00 100 SER A C 1
ATOM 745 O O . SER A 1 100 ? -24.597 -8.330 20.393 1.00 90.00 100 SER A O 1
ATOM 747 N N . GLN A 1 101 ? -23.852 -6.761 21.814 1.00 91.19 101 GLN A N 1
ATOM 748 C CA . GLN A 1 101 ? -22.972 -6.119 20.832 1.00 91.19 101 GLN A CA 1
ATOM 749 C C . GLN A 1 101 ? -21.803 -7.031 20.448 1.00 91.19 101 GLN A C 1
ATOM 751 O O . GLN A 1 101 ? -21.469 -7.144 19.271 1.00 91.19 101 GLN A O 1
ATOM 756 N N . LEU A 1 102 ? -21.194 -7.706 21.427 1.00 93.75 102 LEU A N 1
ATOM 757 C CA . LEU A 1 102 ? -20.114 -8.659 21.176 1.00 93.75 102 LEU A CA 1
ATOM 758 C C . LEU A 1 102 ? -20.601 -9.857 20.356 1.00 93.75 102 LEU A C 1
ATOM 760 O O . LEU A 1 102 ? -19.988 -10.169 19.338 1.00 93.75 102 LEU A O 1
ATOM 764 N N . ALA A 1 103 ? -21.740 -10.446 20.720 1.00 94.06 103 ALA A N 1
ATOM 765 C CA . ALA A 1 103 ? -22.341 -11.570 20.006 1.00 94.06 103 ALA A CA 1
ATOM 766 C C . ALA A 1 103 ? -22.666 -11.229 18.540 1.00 94.06 103 ALA A C 1
ATOM 768 O O . ALA A 1 103 ? -22.484 -12.058 17.651 1.00 94.06 103 ALA A O 1
ATOM 769 N N . ALA A 1 104 ? -23.093 -9.994 18.260 1.00 93.50 104 ALA A N 1
ATOM 770 C CA . ALA A 1 104 ? -23.326 -9.531 16.893 1.00 93.50 104 ALA A CA 1
ATOM 771 C C . ALA A 1 104 ? -22.025 -9.328 16.088 1.00 93.50 104 ALA A C 1
ATOM 773 O O . ALA A 1 104 ? -22.023 -9.486 14.866 1.00 93.50 104 ALA A O 1
ATOM 774 N N . LEU A 1 105 ? -20.919 -8.977 16.754 1.00 94.88 105 LEU A N 1
ATOM 775 C CA . LEU A 1 105 ? -19.624 -8.701 16.121 1.00 94.88 105 LEU A CA 1
ATOM 776 C C . LEU A 1 105 ? -18.754 -9.956 15.942 1.00 94.88 105 LEU A C 1
ATOM 778 O O . LEU A 1 105 ? -17.970 -10.014 14.993 1.00 94.88 105 LEU A O 1
ATOM 782 N N . GLU A 1 106 ? -18.897 -10.966 16.802 1.00 93.94 106 GLU A N 1
ATOM 783 C CA . GLU A 1 106 ? -18.168 -12.243 16.738 1.00 93.94 106 GLU A CA 1
ATOM 784 C C . GLU A 1 106 ? -18.183 -12.929 15.359 1.00 93.94 106 GLU A C 1
ATOM 786 O O . GLU A 1 106 ? -17.106 -13.303 14.887 1.00 93.94 106 GLU A O 1
ATOM 791 N N . PRO A 1 107 ? -19.324 -13.072 14.652 1.00 95.12 107 PRO A N 1
ATOM 792 C CA . PRO A 1 107 ? -19.342 -13.775 13.367 1.00 95.12 107 PRO A CA 1
ATOM 793 C C . PRO A 1 107 ? -18.712 -12.977 12.215 1.00 95.12 107 PRO A C 1
ATOM 795 O O . PRO A 1 107 ? -18.424 -13.544 11.159 1.00 95.12 107 PRO A O 1
ATOM 798 N N . VAL A 1 108 ? -18.512 -11.665 12.375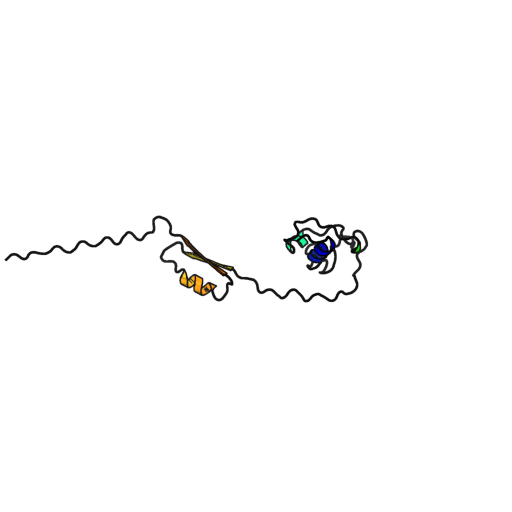 1.00 93.38 108 VAL A N 1
ATOM 799 C CA . VAL A 1 108 ? -18.108 -10.767 11.280 1.00 93.38 108 VAL A CA 1
ATOM 800 C C . VAL A 1 108 ? -16.706 -10.186 11.442 1.00 93.38 108 VAL A C 1
ATOM 802 O O . VAL A 1 108 ? -16.077 -9.871 10.427 1.00 93.38 108 VAL A O 1
ATOM 805 N N . CYS A 1 109 ? -16.199 -10.057 12.671 1.00 93.69 109 CYS A N 1
ATOM 806 C CA . CYS A 1 109 ? -14.946 -9.373 12.988 1.00 93.69 109 CYS A CA 1
ATOM 807 C C . CYS A 1 109 ? -13.822 -10.340 13.383 1.00 93.69 109 CYS A C 1
ATOM 809 O O . CYS A 1 109 ? -14.001 -11.278 14.148 1.00 93.69 109 CYS A O 1
ATOM 811 N N . LYS A 1 110 ? -12.603 -10.062 12.908 1.00 92.12 110 LYS A N 1
ATOM 812 C CA . LYS A 1 110 ? -11.389 -10.814 13.259 1.00 92.12 110 LYS A CA 1
ATOM 813 C C . LYS A 1 110 ? -10.903 -10.509 14.676 1.00 92.12 110 LYS A C 1
ATOM 815 O O . LYS A 1 110 ? -10.271 -11.355 15.305 1.00 92.12 110 LYS A O 1
ATOM 820 N N . ARG A 1 111 ? -11.133 -9.282 15.146 1.00 94.06 111 ARG A N 1
ATOM 821 C CA . ARG A 1 111 ? -10.777 -8.818 16.490 1.00 94.06 111 ARG A CA 1
ATOM 822 C C . ARG A 1 111 ? -11.780 -7.767 16.938 1.00 94.06 111 ARG A C 1
ATOM 824 O O . ARG A 1 111 ? -12.227 -6.981 16.106 1.00 94.06 111 ARG A O 1
ATOM 831 N N . ILE A 1 112 ? -12.133 -7.779 18.219 1.00 95.50 112 ILE A N 1
ATOM 832 C CA . ILE A 1 112 ? -13.152 -6.901 18.797 1.00 95.50 112 ILE A CA 1
ATOM 833 C C . ILE A 1 112 ? -12.565 -6.209 20.027 1.00 95.50 112 ILE A C 1
ATOM 835 O O . ILE A 1 112 ? -11.910 -6.860 20.841 1.00 95.50 112 ILE A O 1
ATOM 839 N N . PHE A 1 113 ? -12.793 -4.903 20.148 1.00 95.56 113 PHE A N 1
ATOM 840 C CA . PHE A 1 113 ? -12.390 -4.095 21.296 1.00 95.56 113 PHE A CA 1
ATOM 841 C C . PHE A 1 113 ? -13.635 -3.612 22.050 1.00 95.56 113 PHE A C 1
ATOM 843 O O . PHE A 1 113 ? -14.355 -2.755 21.534 1.00 95.56 113 PHE A O 1
ATOM 850 N N . PRO A 1 114 ? -13.927 -4.174 23.234 1.00 91.62 114 PRO A N 1
ATOM 851 C CA . PRO A 1 114 ? -14.978 -3.668 24.101 1.00 91.62 114 PRO A CA 1
ATOM 852 C C . PRO A 1 114 ? -14.471 -2.533 24.993 1.00 91.62 114 PRO A C 1
ATOM 854 O O . PRO A 1 114 ? -13.369 -2.601 25.535 1.00 91.62 114 PRO A O 1
ATOM 857 N N . GLU A 1 115 ? -15.318 -1.539 25.226 1.00 90.81 115 GLU A N 1
ATOM 858 C CA . GLU A 1 115 ? -15.074 -0.475 26.193 1.00 90.81 115 GLU A CA 1
ATOM 859 C C . GLU A 1 115 ? -16.298 -0.265 27.092 1.00 90.81 115 GLU A C 1
ATOM 861 O O . GLU A 1 115 ? -17.427 -0.111 26.621 1.00 90.81 115 GLU A O 1
ATOM 866 N N . LYS A 1 116 ? -16.079 -0.239 28.408 1.00 86.19 116 LYS A N 1
ATOM 867 C CA . LYS A 1 116 ? -17.110 0.099 29.390 1.00 86.19 116 LYS A CA 1
ATOM 868 C C . LYS A 1 116 ? -16.697 1.376 30.099 1.00 86.19 116 LYS A C 1
ATOM 870 O O . LYS A 1 116 ? -15.767 1.364 30.899 1.00 86.19 116 LYS A O 1
ATOM 875 N N . ILE A 1 117 ? -17.387 2.467 29.791 1.00 79.50 117 ILE A N 1
ATOM 876 C CA . ILE A 1 117 ? -17.130 3.766 30.403 1.00 79.50 117 ILE A CA 1
ATOM 877 C C . ILE A 1 117 ? -18.195 3.983 31.468 1.00 79.50 117 ILE A C 1
ATOM 879 O O . ILE A 1 117 ? -19.350 4.256 31.156 1.00 79.50 117 ILE A O 1
ATOM 883 N N . SER A 1 118 ? -17.810 3.829 32.731 1.00 64.75 118 SER A N 1
ATOM 884 C CA . SER A 1 118 ? -18.632 4.270 33.854 1.00 64.75 118 SER A CA 1
ATOM 885 C C . SER A 1 118 ? -18.447 5.777 34.002 1.00 64.75 118 SER A C 1
ATOM 887 O O . SER A 1 118 ? -17.335 6.240 34.254 1.00 64.75 118 SER A O 1
ATOM 889 N N . THR A 1 119 ? -19.511 6.556 33.832 1.00 58.44 119 THR A N 1
ATOM 890 C CA . THR A 1 119 ? -19.458 7.985 34.163 1.00 58.44 119 THR A CA 1
ATOM 891 C C . THR A 1 119 ? -19.401 8.102 35.692 1.00 58.44 119 THR A C 1
ATOM 893 O O . THR A 1 119 ? -20.283 7.535 36.347 1.00 58.44 119 THR A O 1
A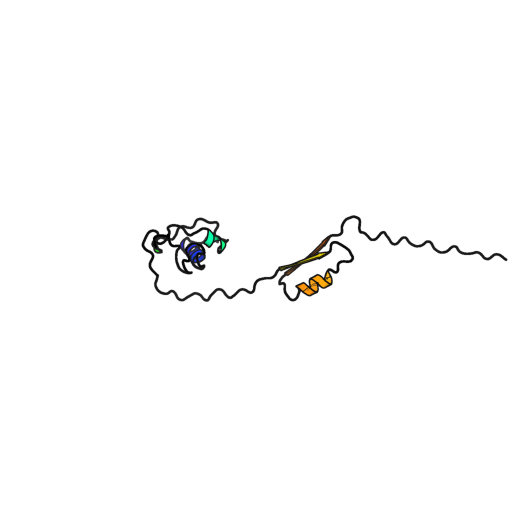TOM 896 N N . PRO A 1 120 ? -18.408 8.785 36.297 1.00 49.78 120 PRO A N 1
ATOM 897 C CA . PRO A 1 120 ? -18.399 9.009 37.741 1.00 49.78 120 PRO A CA 1
ATOM 898 C C . PRO A 1 120 ? -19.685 9.752 38.130 1.00 49.78 120 PRO A C 1
ATOM 900 O O . PRO A 1 120 ? -19.912 10.866 37.664 1.00 49.78 120 PRO A O 1
ATOM 903 N N . GLY A 1 121 ? -20.556 9.109 38.912 1.00 51.19 121 GLY A N 1
ATOM 904 C CA . GLY A 1 121 ? -21.874 9.639 39.291 1.00 51.19 121 GLY A CA 1
ATOM 905 C C . GLY A 1 121 ? -23.077 8.763 38.916 1.00 51.19 121 GLY A C 1
ATOM 906 O O . GLY A 1 121 ? -24.189 9.075 39.331 1.00 51.19 121 GLY A O 1
ATOM 907 N N . GLN A 1 122 ? -22.880 7.660 38.184 1.00 48.25 122 GLN A N 1
ATOM 908 C CA . GLN A 1 122 ? -23.895 6.611 37.993 1.00 48.25 122 GLN A CA 1
ATOM 909 C C . GLN A 1 122 ? -23.448 5.273 38.597 1.00 48.25 122 GLN A C 1
ATOM 911 O O . GLN A 1 122 ? -23.583 4.220 37.977 1.00 48.25 122 GLN A O 1
ATOM 916 N N . ASP A 1 123 ? -22.935 5.301 39.825 1.00 40.88 123 ASP A N 1
ATOM 917 C CA . ASP A 1 123 ? -23.159 4.156 40.703 1.00 40.88 123 ASP A CA 1
ATOM 918 C C . ASP A 1 123 ? -24.655 4.173 41.053 1.00 40.88 123 ASP A C 1
ATOM 920 O O . ASP A 1 123 ? -25.171 5.243 41.401 1.00 40.88 123 ASP A O 1
ATOM 924 N N . PRO A 1 124 ? -25.403 3.059 40.933 1.00 45.03 124 PRO A N 1
ATOM 925 C CA . PRO A 1 124 ? -26.730 3.014 41.520 1.00 45.03 124 PRO A CA 1
ATOM 926 C C . PRO A 1 124 ? -26.531 3.325 42.998 1.00 45.03 124 PRO A C 1
ATOM 928 O O . PRO A 1 124 ? -25.776 2.625 43.677 1.00 45.03 124 PRO A O 1
ATOM 931 N N . ALA A 1 125 ? -27.133 4.428 43.450 1.00 42.53 125 ALA A N 1
ATOM 932 C CA . ALA A 1 125 ? -27.155 4.817 44.846 1.00 42.53 125 ALA A CA 1
ATOM 933 C C . ALA A 1 125 ? -27.308 3.551 45.685 1.00 42.53 125 ALA A C 1
ATOM 935 O O . ALA A 1 125 ? -28.208 2.745 45.420 1.00 42.53 125 ALA A O 1
ATOM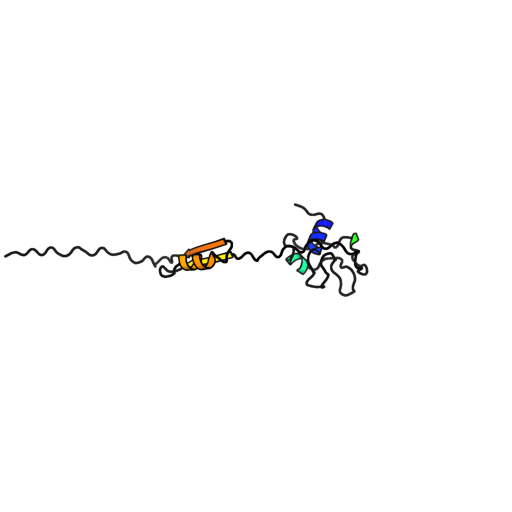 936 N N . GLY A 1 126 ? -26.358 3.360 46.605 1.00 41.22 126 GLY A N 1
ATOM 937 C CA . GLY A 1 126 ? -26.290 2.184 47.450 1.00 41.22 126 GLY A CA 1
ATOM 938 C C . GLY A 1 126 ? -27.683 1.813 47.922 1.00 41.22 126 GLY A C 1
ATOM 939 O O . GLY A 1 126 ? -28.464 2.676 48.326 1.00 41.22 126 GLY A O 1
ATOM 940 N N . GLN A 1 127 ? -28.004 0.529 47.820 1.00 43.78 127 GLN A N 1
ATOM 941 C CA . GLN A 1 127 ? -29.187 -0.011 48.454 1.00 43.78 127 GLN A CA 1
ATOM 942 C C . GLN A 1 127 ? -29.094 0.354 49.937 1.00 43.78 127 GLN A C 1
ATOM 944 O O . GLN A 1 127 ? -28.323 -0.245 50.683 1.00 43.78 127 GLN A O 1
ATOM 949 N N . VAL A 1 128 ? -29.810 1.405 50.338 1.00 50.38 128 VAL A N 1
ATOM 950 C CA . VAL A 1 128 ? -29.925 1.804 51.735 1.00 50.38 128 VAL A CA 1
ATOM 951 C C . VAL A 1 128 ? -30.570 0.607 52.430 1.00 50.38 128 VAL A C 1
ATOM 953 O O . VAL A 1 128 ? -31.670 0.216 52.022 1.00 50.38 128 VAL A O 1
ATOM 956 N N . PRO A 1 129 ? -29.914 -0.033 53.414 1.00 46.22 129 PRO A N 1
ATOM 957 C CA . PRO A 1 129 ? -30.559 -1.096 54.160 1.00 46.22 129 PRO A CA 1
ATOM 958 C C . PRO A 1 129 ? -31.805 -0.506 54.824 1.00 46.22 129 PRO A C 1
ATOM 960 O O . PRO A 1 129 ? -31.717 0.443 55.603 1.00 46.22 129 PRO A O 1
ATOM 963 N N . GLN A 1 130 ? -32.974 -1.039 54.460 1.00 54.81 130 GLN A N 1
ATOM 964 C CA . GLN A 1 130 ? -34.230 -0.742 55.141 1.00 54.81 130 GLN A CA 1
ATOM 965 C C . GLN A 1 130 ? -34.036 -1.028 56.640 1.00 54.81 130 GLN A C 1
ATOM 967 O O . GLN A 1 130 ? -33.573 -2.123 56.980 1.00 54.81 130 GLN A O 1
ATOM 972 N N . PRO A 1 131 ? -34.335 -0.075 57.542 1.00 54.38 131 PRO A N 1
ATOM 973 C CA . PRO A 1 131 ? -34.262 -0.341 58.970 1.00 54.38 131 PRO A CA 1
ATOM 974 C C . PRO A 1 131 ? -35.254 -1.459 59.337 1.00 54.38 131 PRO A C 1
ATOM 976 O O . PRO A 1 131 ? -36.335 -1.535 58.744 1.00 54.38 131 PRO A O 1
ATOM 979 N N . PRO A 1 132 ? -34.912 -2.344 60.292 1.00 59.12 132 PRO A N 1
ATOM 980 C CA . PRO A 1 132 ? -35.822 -3.403 60.710 1.00 59.12 132 PRO A CA 1
ATOM 981 C C . PRO A 1 132 ? -37.118 -2.798 61.277 1.00 59.12 132 PRO A C 1
ATOM 983 O O . PRO A 1 132 ? -37.070 -1.737 61.910 1.00 59.12 132 PRO A O 1
ATOM 986 N N . PRO A 1 133 ? -38.280 -3.447 61.067 1.00 63.94 133 PRO A N 1
ATOM 987 C CA . PRO A 1 133 ? -39.548 -2.947 61.582 1.00 63.94 133 PRO A CA 1
ATOM 988 C C . PRO A 1 133 ? -39.509 -2.862 63.116 1.00 63.94 133 PRO A C 1
ATOM 990 O O . PRO A 1 133 ? -38.893 -3.720 63.758 1.00 63.94 133 PRO A O 1
ATOM 993 N N . PRO A 1 134 ? -40.155 -1.851 63.727 1.00 53.09 134 PRO A N 1
ATOM 994 C CA . PRO A 1 134 ? -40.163 -1.711 65.174 1.00 53.09 134 PRO A CA 1
ATOM 995 C C . PRO A 1 134 ? -40.847 -2.922 65.810 1.00 53.09 134 PRO A C 1
ATOM 997 O O . PRO A 1 134 ? -41.991 -3.249 65.489 1.00 53.09 134 PRO A O 1
ATOM 1000 N N . SER A 1 135 ? -40.139 -3.571 66.734 1.00 58.91 135 SER A N 1
ATOM 1001 C CA . SER A 1 135 ? -40.671 -4.622 67.595 1.00 58.91 135 SER A CA 1
ATOM 1002 C C . SER A 1 135 ? -41.807 -4.052 68.442 1.00 58.91 135 SER A C 1
ATOM 1004 O O . SER A 1 135 ? -41.580 -3.448 69.491 1.00 58.91 135 SER A O 1
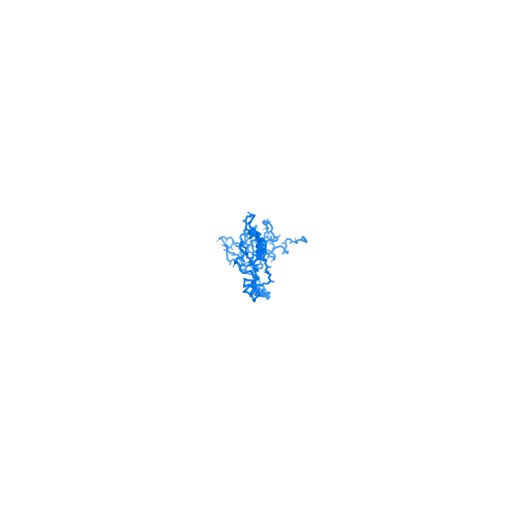ATOM 1006 N N . GLY A 1 136 ? -43.039 -4.218 67.964 1.00 47.81 136 GLY A N 1
ATOM 1007 C CA . GLY A 1 136 ? -44.245 -3.894 68.708 1.00 47.81 136 GLY A CA 1
ATOM 1008 C C . GLY A 1 136 ? -44.344 -4.788 69.937 1.00 47.81 136 GLY A C 1
ATOM 1009 O O . GLY A 1 136 ? -44.723 -5.953 69.852 1.00 47.81 136 GLY A O 1
ATOM 1010 N N . THR A 1 137 ? -43.993 -4.237 71.093 1.00 53.88 137 THR A N 1
ATOM 1011 C CA . THR A 1 137 ? -44.335 -4.796 72.394 1.00 53.88 137 THR A CA 1
ATOM 1012 C C . THR A 1 137 ? -45.837 -4.630 72.608 1.00 53.88 137 THR A C 1
ATOM 1014 O O . THR A 1 137 ? -46.313 -3.571 73.006 1.00 53.88 137 THR A O 1
ATOM 1017 N N . HIS A 1 138 ? -46.610 -5.689 72.375 1.00 46.03 138 HIS A N 1
ATOM 1018 C CA . HIS A 1 138 ? -47.951 -5.762 72.947 1.00 46.03 138 HIS A CA 1
ATOM 1019 C C . HIS A 1 138 ? -47.825 -6.019 74.454 1.00 46.03 138 HIS A C 1
ATOM 1021 O O . HIS A 1 138 ? -47.499 -7.119 74.897 1.00 46.03 138 HIS A O 1
ATOM 1027 N N . ARG A 1 139 ? -48.047 -4.965 75.248 1.00 46.53 139 ARG A N 1
ATOM 1028 C CA . ARG A 1 139 ? -48.431 -5.069 76.658 1.00 46.53 139 ARG A CA 1
ATOM 1029 C C . ARG A 1 139 ? -49.952 -4.941 76.768 1.00 46.53 139 ARG A C 1
ATOM 1031 O O . ARG A 1 139 ? -50.505 -3.952 76.297 1.00 46.53 139 ARG A O 1
ATOM 1038 N N . LYS A 1 140 ? -50.496 -5.885 77.542 1.00 45.41 140 LYS A N 1
ATOM 1039 C CA . LYS A 1 140 ? -51.874 -6.108 78.009 1.00 45.41 140 LYS A CA 1
ATOM 1040 C C . LYS A 1 140 ? -52.802 -6.837 77.051 1.00 45.41 140 LYS A C 1
ATOM 1042 O O . LYS A 1 140 ? -53.113 -6.287 75.979 1.00 45.41 140 LYS A O 1
#